Protein AF-A0A7L8GBM9-F1 (afdb_monomer)

Radius of gyration: 11.04 Å; Cα contacts (8 Å, |Δi|>4): 22; chains: 1; bounding box: 27×22×20 Å

Secondary structure (DSSP, 8-state):
--HHHHHHTHHHHHHHHHHHEETTEE----HHHHHHHHHHHHHH-

Sequence (45 aa):
VCELDIIFNFEKAYFMLDELLLGGEIQETSKKNVLKAIAAQDLLQ

InterPro domains:
  IPR011012 Longin-like domain superfamily [SSF64356] (1-43)
  IPR016635 Adaptor protein complex, sigma subunit [PTHR11753] (1-45)
  IPR022775 AP complex, mu/sigma subunit [PF01217] (1-43)

Organism: NCBI:txid373306

Structure (mmCIF, N/CA/C/O backbone):
data_AF-A0A7L8GBM9-F1
#
_entry.id   AF-A0A7L8GBM9-F1
#
loop_
_atom_site.group_PDB
_atom_site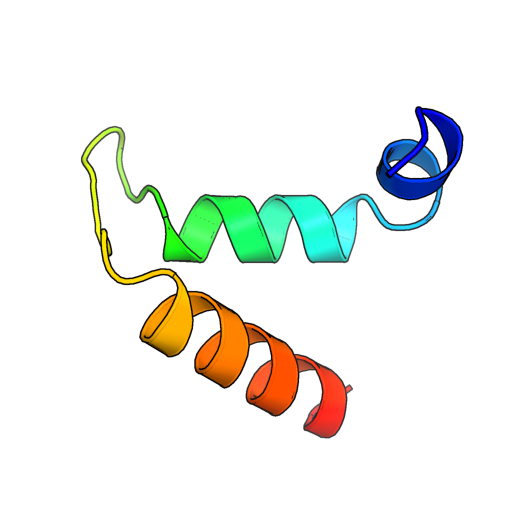.id
_atom_site.type_symbol
_atom_site.label_atom_id
_atom_site.label_alt_id
_atom_site.label_comp_id
_atom_site.label_asym_id
_atom_site.label_entity_id
_atom_site.label_seq_id
_atom_site.pdbx_PDB_ins_code
_atom_site.Cartn_x
_atom_site.Cartn_y
_atom_site.Cartn_z
_atom_site.occupancy
_atom_site.B_iso_or_equiv
_atom_site.auth_seq_id
_atom_site.auth_comp_id
_atom_site.auth_asym_id
_atom_site.auth_atom_id
_atom_site.pdbx_PDB_model_num
ATOM 1 N N . VAL A 1 1 ? 7.538 10.839 -1.050 1.00 76.94 1 VAL A N 1
ATOM 2 C CA . VAL A 1 1 ? 7.424 9.878 -2.159 1.00 76.94 1 VAL A CA 1
ATOM 3 C C . VAL A 1 1 ? 8.089 10.507 -3.353 1.00 76.94 1 VAL A C 1
ATOM 5 O O . VAL A 1 1 ? 7.706 11.608 -3.738 1.00 76.94 1 VAL A O 1
ATOM 8 N N . CYS A 1 2 ? 9.113 9.843 -3.856 1.00 92.38 2 CYS A N 1
ATOM 9 C CA . CYS A 1 2 ? 9.841 10.188 -5.065 1.00 92.38 2 CYS A CA 1
ATOM 10 C C . CYS A 1 2 ? 9.525 9.144 -6.147 1.00 92.38 2 CYS A C 1
ATOM 12 O O . CYS A 1 2 ? 9.029 8.063 -5.843 1.00 92.38 2 CYS A O 1
ATOM 14 N N . GLU A 1 3 ? 9.842 9.433 -7.405 1.00 94.50 3 GLU A N 1
ATOM 15 C CA . GLU A 1 3 ? 9.600 8.519 -8.536 1.00 94.50 3 GLU A CA 1
ATOM 16 C C . GLU A 1 3 ? 10.273 7.152 -8.331 1.00 94.50 3 GLU A C 1
ATOM 18 O O . GLU A 1 3 ? 9.663 6.109 -8.563 1.00 94.50 3 GLU A O 1
ATOM 23 N N . LEU A 1 4 ? 11.504 7.154 -7.804 1.00 95.44 4 LEU A N 1
ATOM 24 C CA . LEU A 1 4 ? 12.238 5.934 -7.468 1.00 95.44 4 LEU A CA 1
ATOM 25 C C . LEU A 1 4 ? 11.510 5.081 -6.421 1.00 95.44 4 LEU A C 1
ATOM 27 O O . LEU A 1 4 ? 11.586 3.860 -6.5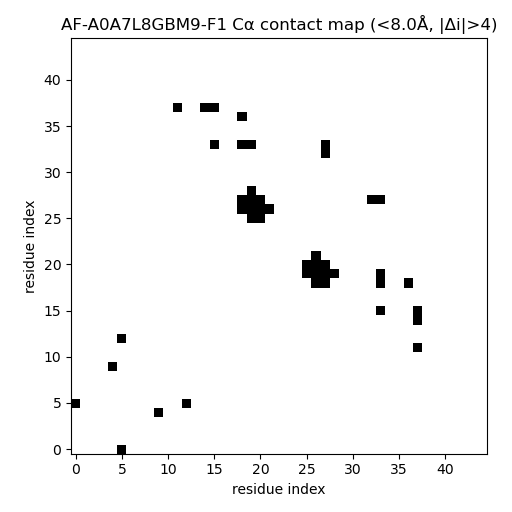00 1.00 95.44 4 LEU A O 1
ATOM 31 N N . ASP A 1 5 ? 10.774 5.684 -5.481 1.00 91.88 5 ASP A N 1
ATOM 32 C CA . ASP A 1 5 ? 10.050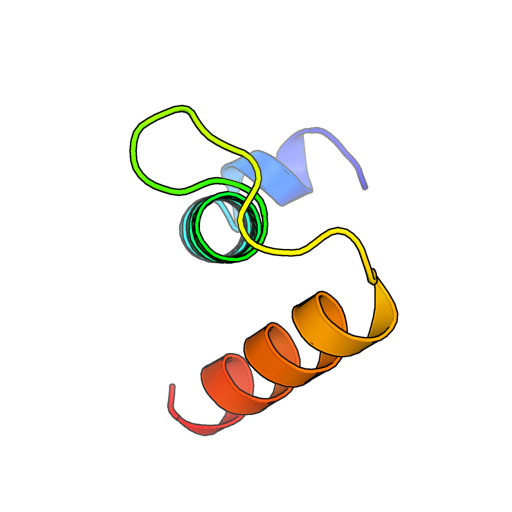 4.922 -4.457 1.00 91.88 5 ASP A CA 1
ATOM 33 C C . ASP A 1 5 ? 8.968 4.047 -5.096 1.00 91.88 5 ASP A C 1
ATOM 35 O O . ASP A 1 5 ? 8.769 2.914 -4.663 1.00 91.88 5 ASP A O 1
ATOM 39 N N . ILE A 1 6 ? 8.303 4.548 -6.143 1.00 91.12 6 ILE A N 1
ATOM 40 C CA . ILE A 1 6 ? 7.291 3.794 -6.893 1.00 91.12 6 ILE A CA 1
ATOM 41 C C . ILE A 1 6 ? 7.955 2.707 -7.739 1.00 91.12 6 ILE A C 1
ATOM 43 O O . ILE A 1 6 ? 7.455 1.588 -7.788 1.00 91.12 6 ILE A O 1
ATOM 47 N N . ILE A 1 7 ? 9.092 3.009 -8.374 1.00 93.88 7 ILE A N 1
ATOM 48 C CA . ILE A 1 7 ? 9.819 2.041 -9.209 1.00 93.88 7 ILE A CA 1
ATOM 49 C C . ILE A 1 7 ? 10.328 0.866 -8.363 1.00 93.88 7 ILE A C 1
ATOM 51 O O . ILE A 1 7 ? 10.132 -0.288 -8.736 1.00 93.88 7 ILE A O 1
ATOM 55 N N . PHE A 1 8 ? 10.961 1.142 -7.221 1.00 93.75 8 PHE A N 1
ATOM 56 C CA . PHE A 1 8 ? 11.541 0.101 -6.368 1.00 93.75 8 PHE A CA 1
ATOM 57 C C . PHE A 1 8 ? 10.509 -0.634 -5.511 1.00 93.75 8 PHE A C 1
ATOM 59 O O . PHE A 1 8 ? 10.739 -1.787 -5.163 1.00 93.75 8 PHE A O 1
ATOM 66 N N . ASN A 1 9 ? 9.374 -0.005 -5.194 1.00 90.50 9 ASN A N 1
ATOM 67 C CA . ASN A 1 9 ? 8.316 -0.607 -4.377 1.00 90.50 9 ASN A CA 1
ATOM 68 C C . ASN A 1 9 ? 7.012 -0.774 -5.170 1.00 90.50 9 ASN A C 1
ATOM 70 O O . ASN A 1 9 ? 5.926 -0.537 -4.635 1.00 90.50 9 ASN A O 1
ATOM 74 N N . PHE A 1 10 ? 7.107 -1.162 -6.446 1.00 93.25 10 PHE A N 1
ATOM 75 C CA . PHE A 1 10 ? 5.938 -1.250 -7.324 1.00 93.25 10 PHE A CA 1
ATOM 76 C C . PHE A 1 10 ? 4.883 -2.226 -6.781 1.00 93.25 10 PHE A C 1
ATOM 78 O O . PHE A 1 10 ? 3.700 -1.910 -6.819 1.00 93.25 10 PHE A O 1
ATOM 85 N N . GLU A 1 11 ? 5.289 -3.358 -6.197 1.00 91.88 11 GLU A N 1
ATOM 86 C CA . GLU A 1 11 ? 4.368 -4.334 -5.591 1.00 91.88 11 GLU A CA 1
ATOM 87 C C . GLU A 1 11 ? 3.540 -3.709 -4.463 1.00 91.88 11 GLU A C 1
ATOM 89 O O . GLU A 1 11 ? 2.319 -3.842 -4.429 1.00 91.88 11 GLU A O 1
ATOM 94 N N . LYS A 1 12 ? 4.188 -2.932 -3.587 1.00 91.06 12 LYS A N 1
ATOM 95 C CA . LYS A 1 12 ? 3.516 -2.214 -2.497 1.00 91.06 12 LYS A CA 1
ATOM 96 C C . LYS A 1 12 ? 2.592 -1.113 -3.019 1.00 91.06 12 LYS A C 1
ATOM 98 O O . LYS A 1 12 ? 1.551 -0.845 -2.426 1.00 91.06 12 LYS A O 1
ATOM 103 N N . ALA A 1 13 ? 2.962 -0.467 -4.125 1.00 93.38 13 ALA A N 1
ATOM 104 C CA . ALA A 1 13 ? 2.121 0.528 -4.782 1.00 93.38 13 ALA A CA 1
ATOM 105 C C . ALA A 1 13 ? 0.865 -0.101 -5.410 1.00 93.38 13 ALA A C 1
ATOM 107 O O . ALA A 1 13 ? -0.213 0.473 -5.278 1.00 93.38 13 ALA A O 1
ATOM 108 N N . TYR A 1 14 ?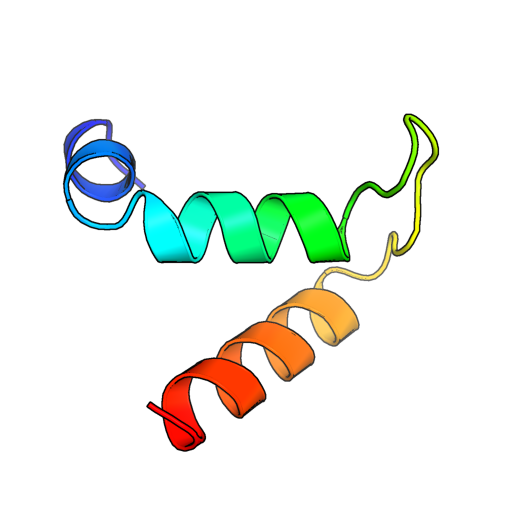 0.981 -1.279 -6.033 1.00 93.56 14 TYR A N 1
ATOM 109 C CA . TY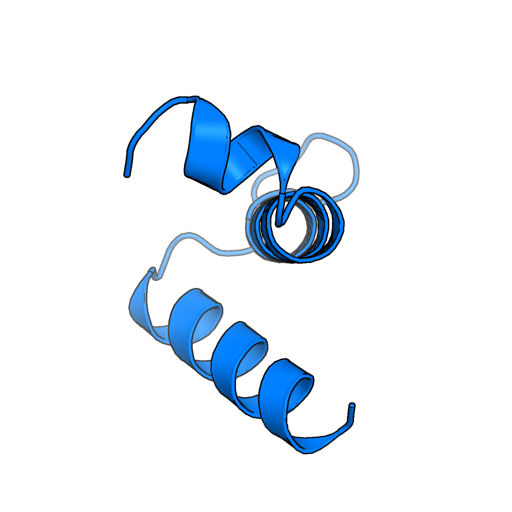R A 1 14 ? -0.171 -2.028 -6.550 1.00 93.56 14 TYR A CA 1
ATOM 110 C C . TYR A 1 14 ? -1.071 -2.531 -5.427 1.00 93.56 14 TYR A C 1
ATOM 112 O O . TYR A 1 14 ? -2.277 -2.343 -5.499 1.00 93.56 14 TYR A O 1
ATOM 120 N N . PHE A 1 15 ? -0.495 -3.050 -4.344 1.00 93.19 15 PHE A N 1
ATOM 121 C CA . PHE A 1 15 ? -1.275 -3.435 -3.170 1.00 93.19 15 PHE A CA 1
ATOM 122 C C . PHE A 1 15 ? -2.053 -2.244 -2.585 1.00 93.19 15 PHE A C 1
ATOM 124 O O . PHE A 1 15 ? -3.239 -2.344 -2.289 1.00 93.19 15 PHE A O 1
ATOM 131 N N . MET A 1 16 ? -1.416 -1.071 -2.488 1.00 92.81 16 MET A N 1
ATOM 132 C CA . MET A 1 16 ? -2.106 0.165 -2.099 1.00 92.81 16 MET A CA 1
ATOM 133 C C . MET A 1 16 ? -3.237 0.558 -3.047 1.00 92.81 16 MET A C 1
ATOM 135 O O . MET A 1 16 ? -4.245 1.102 -2.597 1.00 92.81 16 MET A O 1
ATOM 139 N N . LEU A 1 17 ? -3.040 0.353 -4.350 1.00 93.75 17 LEU A N 1
ATOM 140 C CA . LEU A 1 17 ? -4.040 0.654 -5.364 1.00 93.75 17 LEU A CA 1
ATOM 141 C C . LEU A 1 17 ? -5.249 -0.273 -5.218 1.00 93.75 17 LEU A C 1
ATOM 143 O O . LEU A 1 17 ? -6.371 0.221 -5.262 1.00 93.75 17 LEU A O 1
ATOM 147 N N . ASP A 1 18 ? -5.015 -1.564 -4.995 1.00 94.44 18 ASP A N 1
ATOM 148 C CA . ASP A 1 18 ? -6.064 -2.576 -4.855 1.00 94.44 18 ASP A CA 1
ATOM 149 C C . ASP A 1 18 ? -6.926 -2.347 -3.604 1.00 94.44 18 ASP A C 1
ATOM 151 O O . ASP A 1 18 ? -8.140 -2.529 -3.655 1.00 94.44 18 ASP A O 1
ATOM 155 N N . GLU A 1 19 ? -6.333 -1.865 -2.505 1.00 95.06 19 GLU A N 1
ATOM 156 C CA . GLU A 1 19 ? -7.083 -1.460 -1.304 1.00 95.06 19 GLU A CA 1
ATOM 157 C C . GLU A 1 19 ? -7.928 -0.194 -1.530 1.00 95.06 19 GLU A C 1
ATOM 159 O O . GLU A 1 19 ? -8.909 0.053 -0.829 1.00 95.06 19 GLU A O 1
ATOM 164 N N . LEU A 1 20 ? -7.551 0.654 -2.491 1.00 95.56 20 LEU A N 1
ATOM 165 C CA . LEU A 1 20 ? -8.279 1.884 -2.805 1.00 95.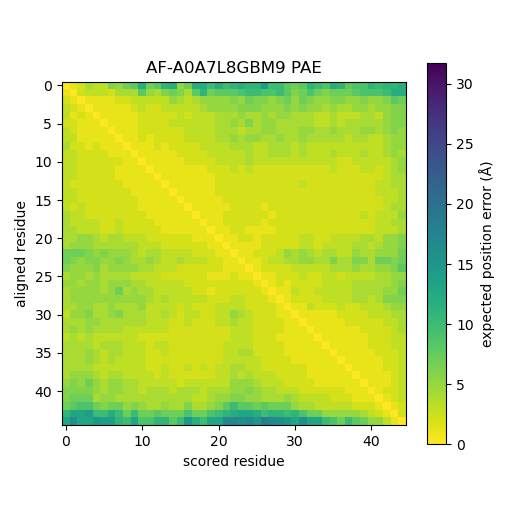56 20 LEU A CA 1
ATOM 166 C C . LEU A 1 20 ? -9.381 1.642 -3.846 1.00 95.56 20 LEU A C 1
ATOM 168 O O . LEU A 1 20 ? -10.466 2.224 -3.760 1.00 95.56 20 LEU A O 1
ATOM 172 N N . LEU A 1 21 ? -9.089 0.818 -4.849 1.00 95.25 21 LEU A N 1
ATOM 173 C CA . LEU A 1 21 ? -9.888 0.618 -6.048 1.00 95.25 21 LEU A CA 1
ATOM 174 C C . LEU A 1 21 ? -9.967 -0.870 -6.374 1.00 95.25 21 LEU A C 1
ATOM 176 O O . LEU A 1 21 ? -8.950 -1.531 -6.545 1.00 95.25 21 LEU A O 1
ATOM 180 N N . LEU A 1 22 ? -11.181 -1.369 -6.587 1.00 94.12 22 LEU A N 1
ATOM 181 C CA . LEU A 1 22 ? -11.395 -2.742 -7.020 1.00 94.12 22 LEU A CA 1
ATOM 182 C C . LEU A 1 22 ? -12.441 -2.772 -8.130 1.00 94.12 22 LEU A C 1
ATOM 184 O O . LEU A 1 22 ? -13.529 -2.216 -7.998 1.00 94.12 22 LEU A O 1
ATOM 188 N N . GLY A 1 23 ? -12.109 -3.413 -9.252 1.00 94.12 23 GLY A N 1
ATOM 189 C CA . GLY A 1 23 ? -13.038 -3.532 -10.381 1.00 94.12 23 GLY A CA 1
ATOM 190 C C . GLY A 1 23 ? -13.420 -2.196 -11.033 1.00 94.12 23 GLY A C 1
ATOM 191 O O . GLY A 1 23 ? -14.466 -2.114 -11.665 1.00 94.12 23 GLY A O 1
ATOM 192 N N . GLY A 1 24 ? -12.589 -1.159 -10.884 1.00 93.81 24 GLY A N 1
ATOM 193 C CA . GLY A 1 24 ? -12.846 0.185 -11.418 1.00 93.81 24 GLY A CA 1
ATOM 194 C C . GLY A 1 24 ? -13.681 1.088 -10.505 1.00 93.81 24 GLY A C 1
ATOM 195 O O . GLY A 1 24 ? -13.876 2.253 -10.840 1.00 93.81 24 GLY A O 1
ATOM 196 N N . GLU A 1 25 ? -14.116 0.586 -9.350 1.00 95.44 25 GLU A N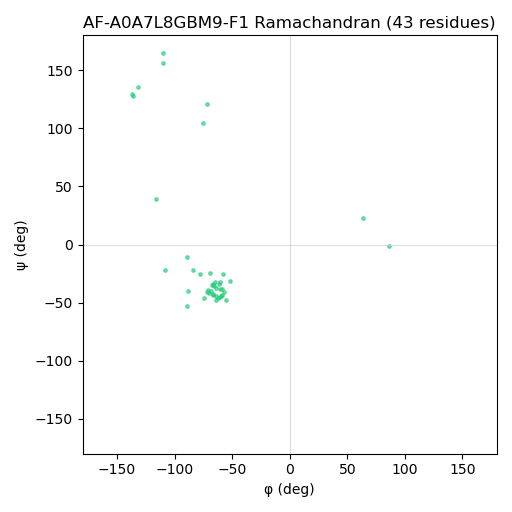 1
ATOM 197 C CA . GLU A 1 25 ? -14.872 1.334 -8.345 1.00 95.44 25 GLU A CA 1
ATOM 198 C C . GLU A 1 25 ? -14.020 1.588 -7.096 1.00 95.44 25 GLU A C 1
ATOM 200 O O . GLU A 1 25 ? -13.071 0.856 -6.808 1.00 95.44 25 GLU A O 1
ATOM 205 N N . ILE A 1 26 ? -14.369 2.625 -6.330 1.00 95.19 26 ILE A N 1
ATOM 206 C CA . ILE A 1 26 ? -13.717 2.927 -5.049 1.00 95.19 26 ILE A CA 1
ATOM 207 C C . ILE A 1 26 ? -14.142 1.890 -4.009 1.00 95.19 26 ILE A C 1
ATOM 209 O O . ILE A 1 26 ? -15.327 1.767 -3.703 1.00 95.19 26 ILE A O 1
ATOM 213 N N . GLN A 1 27 ? -13.167 1.179 -3.444 1.00 95.19 27 GLN A N 1
ATOM 214 C CA . GLN A 1 27 ? -13.390 0.194 -2.390 1.00 95.19 27 GLN A CA 1
ATOM 215 C C . GLN A 1 27 ? -13.324 0.847 -1.004 1.00 95.19 27 GLN A C 1
ATOM 217 O O . GLN A 1 27 ? -14.264 0.733 -0.217 1.00 95.19 27 GLN A O 1
ATOM 222 N N . GLU A 1 28 ? -12.238 1.566 -0.713 1.00 95.00 28 GLU A N 1
ATOM 223 C CA . GLU A 1 28 ? -12.004 2.209 0.580 1.00 95.00 28 GLU A CA 1
ATOM 224 C C . GLU A 1 28 ? -11.572 3.666 0.390 1.00 95.00 28 GLU A C 1
ATOM 226 O O . GLU A 1 28 ? -10.726 4.005 -0.431 1.00 95.00 28 GLU A O 1
ATOM 231 N N . THR A 1 29 ? -12.153 4.559 1.184 1.00 94.38 29 THR A N 1
ATOM 232 C CA . THR A 1 29 ? -11.854 6.003 1.150 1.00 94.38 29 THR A CA 1
ATOM 233 C C . THR A 1 29 ? -11.058 6.449 2.374 1.00 94.38 29 THR A C 1
ATOM 235 O O . THR A 1 29 ? -10.359 7.468 2.355 1.00 94.38 29 THR A O 1
ATOM 238 N N . SER A 1 30 ? -11.133 5.680 3.461 1.00 95.81 30 SER A N 1
ATOM 239 C CA . SER A 1 30 ? -10.411 5.926 4.695 1.00 95.81 30 SER A CA 1
ATOM 240 C C . SER A 1 30 ? -8.947 5.543 4.539 1.00 95.81 30 SER A C 1
ATOM 242 O O . SER A 1 30 ? -8.553 4.384 4.673 1.00 95.81 30 SER A O 1
ATOM 244 N N . LYS A 1 31 ? -8.093 6.560 4.403 1.00 90.56 31 LYS A N 1
ATOM 245 C CA . LYS A 1 31 ? -6.631 6.388 4.424 1.00 90.56 31 LYS A CA 1
ATOM 246 C C . LYS A 1 31 ? -6.141 5.613 5.652 1.00 90.56 31 LYS A C 1
ATOM 248 O O . LYS A 1 31 ? -5.141 4.914 5.572 1.00 90.56 31 LYS A O 1
ATOM 253 N N . LYS A 1 32 ? -6.830 5.724 6.797 1.00 95.56 32 LYS A N 1
ATOM 254 C CA . LYS A 1 32 ? -6.463 4.987 8.018 1.00 95.56 32 LYS A CA 1
ATOM 255 C C . LYS A 1 32 ? -6.672 3.481 7.871 1.00 95.56 32 LYS A C 1
ATOM 257 O O . LYS A 1 32 ? -5.906 2.726 8.458 1.00 95.56 32 LYS A O 1
ATOM 262 N N . ASN A 1 33 ? -7.703 3.060 7.142 1.00 94.75 33 ASN A N 1
ATOM 263 C CA . ASN A 1 33 ? -7.992 1.645 6.925 1.00 94.75 33 ASN A CA 1
ATOM 264 C C . ASN A 1 33 ? -6.996 1.056 5.925 1.00 94.75 33 ASN A C 1
ATOM 266 O O . ASN A 1 33 ? -6.352 0.064 6.247 1.00 94.75 33 ASN A O 1
ATOM 270 N N . VAL A 1 34 ? -6.754 1.763 4.818 1.00 94.31 34 VAL A N 1
ATOM 271 C CA . VAL A 1 34 ? -5.728 1.404 3.826 1.00 94.31 34 VAL A CA 1
ATOM 272 C C . VAL A 1 34 ? -4.345 1.264 4.481 1.00 94.31 34 VAL A C 1
ATOM 274 O O . VAL A 1 34 ? -3.684 0.243 4.335 1.00 94.31 34 VAL A O 1
ATOM 277 N N . LEU A 1 35 ? -3.925 2.226 5.315 1.00 93.12 35 LEU A N 1
ATOM 278 C CA . LEU A 1 35 ? -2.646 2.143 6.042 1.00 93.12 35 LEU A CA 1
ATOM 279 C C . LEU A 1 35 ? -2.553 0.949 7.003 1.00 93.12 35 LEU A C 1
ATOM 281 O O . LEU A 1 35 ? -1.470 0.396 7.179 1.00 93.12 35 LEU A O 1
ATOM 285 N N . LYS A 1 36 ? -3.668 0.544 7.622 1.00 94.88 36 LYS A N 1
ATOM 286 C CA . LYS A 1 36 ? -3.703 -0.655 8.471 1.00 94.88 36 LYS A CA 1
ATOM 287 C C . LYS A 1 36 ? -3.571 -1.934 7.647 1.00 94.88 36 LYS A C 1
ATOM 289 O O . LYS A 1 36 ? -2.850 -2.827 8.080 1.00 94.88 36 LYS A O 1
ATOM 294 N N . ALA A 1 37 ? -4.238 -2.013 6.497 1.00 92.75 37 ALA A N 1
ATOM 295 C CA . ALA A 1 37 ? -4.156 -3.162 5.598 1.00 92.75 37 ALA A CA 1
ATOM 296 C C . ALA A 1 37 ? -2.724 -3.359 5.076 1.00 92.75 37 ALA A C 1
ATOM 298 O O . ALA A 1 37 ? -2.177 -4.453 5.187 1.00 92.75 37 ALA A O 1
ATOM 299 N N . ILE A 1 38 ? -2.067 -2.277 4.643 1.00 92.00 38 ILE A N 1
ATO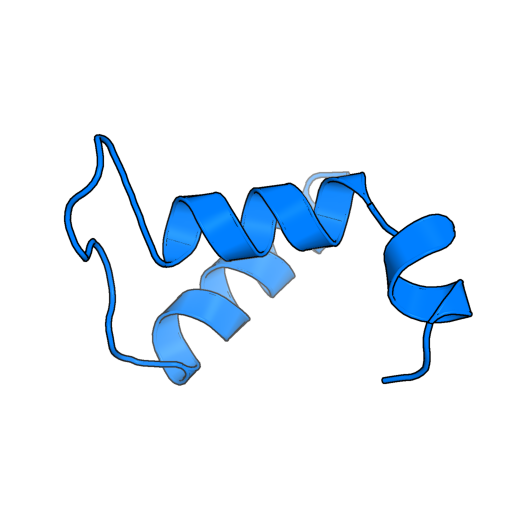M 300 C CA . ILE A 1 38 ? -0.660 -2.304 4.206 1.00 92.00 38 ILE A CA 1
ATOM 301 C C . ILE A 1 38 ? 0.266 -2.758 5.339 1.00 92.00 38 ILE A C 1
ATOM 303 O O . ILE A 1 38 ? 1.129 -3.601 5.130 1.00 92.00 38 ILE A O 1
ATOM 307 N N . ALA A 1 39 ? 0.086 -2.237 6.558 1.00 92.44 39 ALA A N 1
ATOM 308 C CA . ALA A 1 39 ? 0.914 -2.635 7.697 1.00 92.44 39 ALA A CA 1
ATOM 309 C C . ALA A 1 39 ? 0.722 -4.114 8.083 1.00 92.44 39 ALA A C 1
ATOM 311 O O . ALA A 1 39 ? 1.659 -4.754 8.553 1.00 92.44 39 ALA A O 1
ATOM 312 N N . ALA A 1 40 ? -0.485 -4.658 7.899 1.00 91.75 40 ALA A N 1
ATOM 313 C CA . ALA A 1 40 ? -0.752 -6.077 8.104 1.00 91.75 40 ALA A CA 1
ATOM 314 C C . ALA A 1 40 ? -0.111 -6.941 7.005 1.00 91.75 40 ALA A C 1
ATOM 316 O O . ALA A 1 40 ? 0.430 -8.000 7.312 1.00 91.75 40 ALA A O 1
ATOM 317 N N . GLN A 1 41 ? -0.133 -6.479 5.752 1.00 88.69 41 GLN A N 1
ATOM 318 C CA . GLN A 1 41 ? 0.529 -7.140 4.625 1.00 88.69 41 GLN A CA 1
ATOM 319 C C . GLN A 1 41 ? 2.055 -7.169 4.801 1.00 88.69 41 GLN A C 1
ATOM 321 O O . GLN A 1 41 ? 2.652 -8.229 4.639 1.00 88.69 41 GLN A O 1
ATOM 326 N N . ASP A 1 42 ? 2.669 -6.059 5.228 1.00 87.69 42 ASP A N 1
ATOM 327 C CA . ASP A 1 42 ? 4.108 -5.982 5.534 1.00 87.69 42 ASP A CA 1
ATOM 328 C C . ASP A 1 42 ? 4.549 -6.995 6.615 1.00 87.69 42 ASP A C 1
ATOM 330 O O . ASP A 1 42 ? 5.717 -7.359 6.665 1.00 87.69 42 ASP A O 1
ATOM 334 N N . LEU A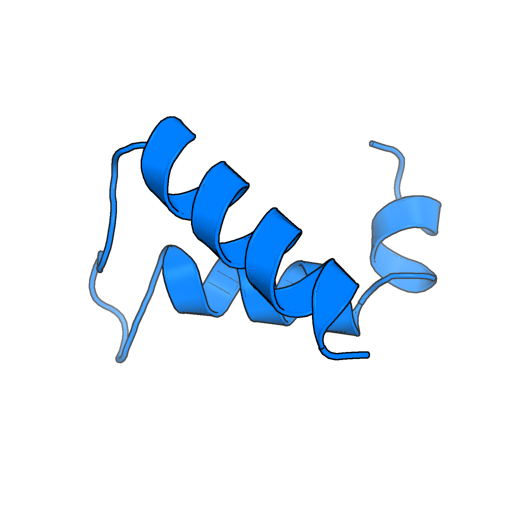 1 43 ? 3.644 -7.436 7.502 1.00 88.69 43 LEU A N 1
ATOM 335 C CA . LEU A 1 43 ? 3.945 -8.408 8.565 1.00 88.69 43 LEU A CA 1
ATOM 336 C C . LEU A 1 43 ? 3.870 -9.870 8.088 1.00 88.69 43 LEU A C 1
ATOM 338 O O . LEU A 1 43 ? 4.411 -10.763 8.738 1.00 88.69 43 LEU A O 1
ATOM 342 N N . LEU A 1 44 ? 3.144 -10.125 6.999 1.00 80.94 44 LEU A N 1
ATOM 343 C CA . LEU A 1 44 ? 2.937 -11.461 6.434 1.00 80.94 44 LEU A CA 1
ATOM 344 C C . LEU A 1 44 ? 4.012 -11.846 5.404 1.00 80.94 44 LEU A C 1
ATOM 346 O O . LEU A 1 44 ? 4.058 -13.009 4.999 1.00 80.94 44 LEU A O 1
ATOM 350 N N . GLN A 1 45 ? 4.839 -10.884 4.989 1.00 61.53 45 GLN A N 1
ATOM 351 C CA . GLN A 1 45 ? 5.913 -11.016 4.002 1.00 61.53 45 GLN A CA 1
ATOM 352 C C . GLN A 1 45 ? 7.283 -11.165 4.669 1.00 61.53 45 GLN A C 1
ATOM 354 O O . GLN A 1 45 ? 8.108 -11.925 4.112 1.00 61.53 45 GLN A O 1
#

pLDDT: mean 91.92, std 5.79, range [61.53, 95.81]

Solvent-accessible surface area (backbone atoms only — not comparable to full-atom values): 2757 Å² total; per-residue (Å²): 138,54,74,65,54,50,69,77,37,42,70,61,50,49,54,55,44,52,51,32,36,51,98,90,40,81,68,47,85,54,64,69,56,48,54,49,53,52,56,53,53,66,73,77,108

Foldseek 3Di:
DDPVCCVVPVVLVVLLVCCQDDPNDGNDDDPVVSVVVSVVVVVVD

Nearest PDB structures (foldseek):
  7r4h-assembly1_S  TM=9.428E-01  e=4.475E-03  Homo sapiens
  9c59-assembly1_S  TM=9.311E-01  e=2.796E-02  Homo sapiens
  5mc7-assembly2_B  TM=8.718E-01  e=2.626E-01  Homo sapiens
  3tjz-assembly2_F  TM=8.755E-01  e=1.020E+00  Bos taurus

Mean predicted aligned error: 3.35 Å